Protein AF-A0A941VXF3-F1 (afdb_monomer_lite)

Radius of gyration: 22.19 Å; chains: 1; bounding box: 38×71×53 Å

pLDDT: mean 83.57, std 18.43, range [38.31, 98.75]

Secondary structure (DSSP, 8-state):
-----------------PPPPPP---TT-SSPPP-PPPP-TT-EEEEEEE-STT-TT---GGGTSTT-TTHHHHHHHHHHHHHHHHHHHHHTTEEEEEEEE----S-SS-SS-TTTS-TTSEEEPPP-

Structure (mmCIF, N/CA/C/O backbone):
data_AF-A0A941VXF3-F1
#
_entry.id   AF-A0A941VXF3-F1
#
loop_
_atom_site.group_PDB
_atom_site.id
_atom_site.type_symbol
_atom_site.label_atom_id
_atom_site.label_alt_id
_atom_site.label_comp_id
_atom_site.label_asym_id
_atom_site.label_entity_id
_atom_site.label_seq_id
_atom_site.pdbx_PDB_ins_code
_atom_site.Cartn_x
_atom_site.Cartn_y
_atom_site.Cartn_z
_atom_site.occupancy
_atom_site.B_iso_or_equiv
_atom_site.auth_seq_id
_atom_site.auth_comp_id
_atom_site.auth_asym_id
_atom_site.auth_atom_id
_atom_site.pdbx_PDB_model_num
ATOM 1 N N . MET A 1 1 ? -23.107 -47.149 30.065 1.00 42.12 1 MET A N 1
ATOM 2 C CA . MET A 1 1 ? -22.780 -46.062 29.115 1.00 42.12 1 MET A CA 1
ATOM 3 C C . MET A 1 1 ? -22.105 -44.925 29.876 1.00 42.12 1 MET A C 1
ATOM 5 O O . MET A 1 1 ? -22.397 -44.731 31.049 1.00 42.12 1 MET A O 1
ATOM 9 N N . LEU A 1 2 ? -21.106 -44.314 29.245 1.00 38.31 2 LEU A N 1
ATOM 10 C CA . LEU A 1 2 ? -19.954 -43.607 29.819 1.00 38.31 2 LEU A CA 1
ATOM 11 C C . LEU A 1 2 ? -20.314 -42.257 30.481 1.00 38.31 2 LEU A C 1
ATOM 13 O O . LEU A 1 2 ? -21.049 -41.464 29.902 1.00 38.31 2 LEU A O 1
ATOM 17 N N . ARG A 1 3 ? -19.778 -41.980 31.680 1.00 42.06 3 ARG A N 1
ATOM 18 C CA . ARG A 1 3 ? -19.893 -40.675 32.360 1.00 42.06 3 ARG A CA 1
ATOM 19 C C . ARG A 1 3 ? -18.833 -39.715 31.803 1.00 42.06 3 ARG A C 1
ATOM 21 O O . ARG A 1 3 ? -17.652 -39.909 32.072 1.00 42.06 3 ARG A O 1
ATOM 28 N N . PHE A 1 4 ? -19.243 -38.683 31.067 1.00 40.22 4 PHE A N 1
ATOM 29 C CA . PHE A 1 4 ? -18.358 -37.586 30.660 1.00 40.22 4 PHE A CA 1
ATOM 30 C C . PHE A 1 4 ? -18.108 -36.645 31.847 1.00 40.22 4 PHE A C 1
ATOM 32 O O . PHE A 1 4 ? -19.040 -36.049 32.383 1.00 40.22 4 PHE A O 1
ATOM 39 N N . ARG A 1 5 ? -16.846 -36.511 32.267 1.00 47.00 5 ARG A N 1
ATOM 40 C CA . ARG A 1 5 ? -16.394 -35.418 33.136 1.00 47.00 5 ARG A CA 1
ATOM 41 C C . ARG A 1 5 ? -15.899 -34.287 32.239 1.00 47.00 5 ARG A C 1
ATOM 43 O O . ARG A 1 5 ? -14.883 -34.451 31.573 1.00 47.00 5 ARG A O 1
ATOM 50 N N . ALA A 1 6 ? -16.615 -33.167 32.216 1.00 44.97 6 ALA A N 1
ATOM 51 C CA . ALA A 1 6 ? -16.127 -31.936 31.607 1.00 44.97 6 ALA A CA 1
ATOM 52 C C . ALA A 1 6 ? -15.032 -31.343 32.508 1.00 44.97 6 ALA A C 1
ATOM 54 O O . ALA A 1 6 ? -15.280 -31.021 33.670 1.00 44.97 6 ALA A O 1
ATOM 55 N N . LEU A 1 7 ? -13.813 -31.262 31.981 1.00 43.56 7 LEU A N 1
ATOM 56 C CA . LEU A 1 7 ? -12.693 -30.562 32.597 1.00 43.56 7 LEU A CA 1
ATOM 57 C C . LEU A 1 7 ? -12.780 -29.091 32.173 1.00 43.56 7 LEU A C 1
ATOM 59 O O . LEU A 1 7 ? -12.573 -28.773 31.006 1.00 43.56 7 LEU A O 1
ATOM 63 N N . LEU A 1 8 ? -13.127 -28.208 33.109 1.00 41.28 8 LEU A N 1
ATOM 64 C CA . LEU A 1 8 ? -13.113 -26.763 32.896 1.00 41.28 8 LEU A CA 1
ATOM 65 C C . LEU A 1 8 ? -11.671 -26.269 33.103 1.00 41.28 8 LEU A C 1
ATOM 67 O O . LEU A 1 8 ? -11.167 -26.303 34.225 1.00 41.28 8 LEU A O 1
ATOM 71 N N . ILE A 1 9 ? -10.992 -25.856 32.032 1.00 45.75 9 ILE A N 1
ATOM 72 C CA . ILE A 1 9 ? -9.664 -25.233 32.116 1.00 45.75 9 ILE A CA 1
ATOM 73 C C . ILE A 1 9 ? -9.878 -23.729 32.288 1.00 45.75 9 ILE A C 1
ATOM 75 O O . ILE A 1 9 ? -10.308 -23.044 31.363 1.00 45.75 9 ILE A O 1
ATOM 79 N N . LEU A 1 10 ? -9.616 -23.228 33.494 1.00 43.00 10 LEU A N 1
ATOM 80 C CA . LEU A 1 10 ? -9.625 -21.802 33.805 1.00 43.00 10 LEU A CA 1
ATOM 81 C C . LEU A 1 10 ? -8.247 -21.222 33.458 1.00 43.00 10 LEU A C 1
ATOM 83 O O . LEU A 1 10 ? -7.310 -21.323 34.247 1.00 43.00 10 LEU A O 1
ATOM 87 N N . SER A 1 11 ? -8.113 -20.645 32.266 1.00 45.62 11 SER A N 1
ATOM 88 C CA . SER A 1 11 ? -6.914 -19.900 31.874 1.00 45.62 11 SER A CA 1
ATOM 89 C C . SER A 1 11 ? -6.981 -18.491 32.460 1.00 45.62 11 SER A C 1
ATOM 91 O O . SER A 1 11 ? -7.771 -17.662 32.017 1.00 45.62 11 SER A O 1
ATOM 93 N N . THR A 1 12 ? -6.159 -18.205 33.466 1.00 49.91 12 THR A N 1
ATOM 94 C CA . THR A 1 12 ? -5.936 -16.837 33.945 1.00 49.91 12 THR A CA 1
ATOM 95 C C . THR A 1 12 ? -5.063 -16.089 32.942 1.00 49.91 12 THR A C 1
ATOM 97 O O . THR A 1 12 ? -3.879 -16.396 32.808 1.00 49.91 12 THR A O 1
ATOM 100 N N . VAL A 1 13 ? -5.627 -15.099 32.251 1.00 56.41 13 VAL A N 1
ATOM 101 C CA . VAL A 1 13 ? -4.845 -14.115 31.494 1.00 56.41 13 VAL A CA 1
ATOM 102 C C . VAL A 1 13 ? -4.311 -13.095 32.499 1.00 56.41 13 VAL A C 1
ATOM 104 O O . VAL A 1 13 ? -5.074 -12.316 33.065 1.00 56.41 13 VAL A O 1
ATOM 107 N N . ALA A 1 14 ? -3.009 -13.130 32.775 1.00 54.69 14 ALA A N 1
ATOM 108 C CA . ALA A 1 14 ? -2.354 -12.073 33.532 1.00 54.69 14 ALA A CA 1
ATOM 109 C C . ALA A 1 14 ? -2.252 -10.835 32.631 1.00 54.69 14 ALA A C 1
ATOM 111 O O . ALA A 1 14 ? -1.485 -10.823 31.670 1.00 54.69 14 ALA A O 1
ATOM 112 N N . ALA A 1 15 ? -3.049 -9.807 32.916 1.00 59.78 15 ALA A N 1
ATOM 113 C CA . ALA A 1 15 ? -2.895 -8.509 32.279 1.00 59.78 15 ALA A CA 1
ATOM 114 C C . ALA A 1 15 ? -1.598 -7.861 32.791 1.00 59.78 15 ALA A C 1
ATOM 116 O O . ALA A 1 15 ? -1.512 -7.444 33.947 1.00 59.78 15 ALA A O 1
ATOM 117 N N . CYS A 1 16 ? -0.571 -7.801 31.943 1.00 42.22 16 CYS A N 1
ATOM 118 C CA . CYS A 1 16 ? 0.599 -6.964 32.180 1.00 42.22 16 CYS A CA 1
ATOM 119 C C . CYS A 1 16 ? 0.201 -5.500 31.967 1.00 42.22 16 CYS A C 1
ATOM 121 O O . CYS A 1 16 ? 0.206 -5.011 30.841 1.00 42.22 16 CYS A O 1
ATOM 123 N N . SER A 1 17 ? -0.145 -4.788 33.037 1.00 55.72 17 SER A N 1
ATOM 124 C CA . SER A 1 17 ? -0.298 -3.333 32.980 1.00 55.72 17 SER A CA 1
ATOM 125 C C . SER A 1 17 ? 1.089 -2.691 32.951 1.00 55.72 17 SER A C 1
ATOM 127 O O . SER A 1 17 ? 1.732 -2.546 33.991 1.00 55.72 17 SER A O 1
ATOM 129 N N . ALA A 1 18 ? 1.580 -2.333 31.764 1.00 60.16 18 ALA A N 1
ATOM 130 C CA . ALA A 1 18 ? 2.743 -1.458 31.656 1.00 60.16 18 ALA A CA 1
ATOM 131 C C . ALA A 1 18 ? 2.365 -0.039 32.139 1.00 60.16 18 ALA A C 1
ATOM 133 O O . ALA A 1 18 ? 1.250 0.415 31.865 1.00 60.16 18 ALA A O 1
ATOM 134 N N . PRO A 1 19 ? 3.246 0.671 32.868 1.00 55.69 19 PRO A N 1
ATOM 135 C CA . PRO A 1 19 ? 3.010 2.069 33.217 1.00 55.69 19 PRO A CA 1
ATOM 136 C C . PRO A 1 19 ? 2.955 2.930 31.948 1.00 55.69 19 PRO A C 1
ATOM 138 O O . PRO A 1 19 ? 3.685 2.676 30.989 1.00 55.69 19 PRO A O 1
ATOM 141 N N . ALA A 1 20 ? 2.090 3.948 31.950 1.00 60.59 20 ALA A N 1
ATOM 142 C CA . ALA A 1 20 ? 1.946 4.869 30.827 1.00 60.59 20 ALA A CA 1
ATOM 143 C C . ALA A 1 20 ?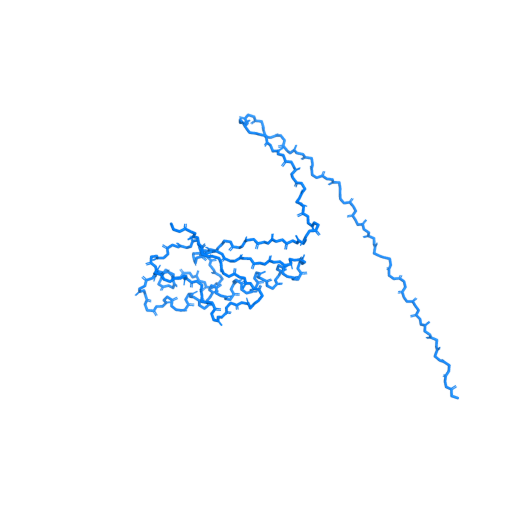 3.300 5.526 30.480 1.00 60.59 20 ALA A C 1
ATOM 145 O O . ALA A 1 20 ? 4.042 5.894 31.400 1.00 60.59 20 ALA A O 1
ATOM 146 N N . PRO A 1 21 ? 3.639 5.684 29.186 1.00 59.62 21 PRO A N 1
ATOM 147 C CA . PRO A 1 21 ? 4.870 6.348 28.783 1.00 59.62 21 PRO A CA 1
ATOM 148 C C . PRO A 1 21 ? 4.878 7.778 29.330 1.00 59.62 21 PRO A C 1
ATOM 150 O O . PRO A 1 21 ? 3.983 8.576 29.058 1.00 59.62 21 PRO A O 1
ATOM 153 N N . GLN A 1 22 ? 5.886 8.100 30.136 1.00 58.31 22 GLN A N 1
ATOM 154 C CA . GLN A 1 22 ? 6.086 9.456 30.630 1.00 58.31 22 GLN A CA 1
ATOM 155 C C . GLN A 1 22 ? 6.549 10.328 29.458 1.00 58.31 22 GLN A C 1
ATOM 157 O O . GLN A 1 22 ? 7.486 9.950 28.753 1.00 58.31 22 GLN A O 1
ATOM 162 N N . ALA A 1 23 ? 5.887 11.468 29.235 1.00 60.53 23 ALA A N 1
ATOM 163 C CA . ALA A 1 23 ? 6.225 12.386 28.150 1.00 60.53 23 ALA A CA 1
ATOM 164 C C . ALA A 1 23 ? 7.722 12.735 28.203 1.00 60.53 23 ALA A C 1
ATOM 166 O O . ALA A 1 23 ? 8.212 13.290 29.189 1.00 60.53 23 ALA A O 1
ATOM 167 N N . ALA A 1 24 ? 8.459 12.360 27.159 1.00 62.09 24 ALA A N 1
ATOM 168 C CA . ALA A 1 24 ? 9.878 12.653 27.059 1.00 62.09 24 ALA A CA 1
ATOM 169 C C . ALA A 1 24 ? 10.056 14.152 26.784 1.00 62.09 24 ALA A C 1
ATOM 171 O O . ALA A 1 24 ? 9.720 14.641 25.709 1.00 62.09 24 ALA A O 1
ATOM 172 N N . THR A 1 25 ? 10.588 14.904 27.744 1.00 59.59 25 THR A N 1
ATOM 173 C CA . THR A 1 25 ? 10.926 16.312 27.517 1.00 59.59 25 THR A CA 1
ATOM 174 C C . THR A 1 25 ? 12.241 16.386 26.745 1.00 59.59 25 THR A C 1
ATOM 176 O O . THR A 1 25 ? 13.311 16.197 27.323 1.00 59.59 25 THR A O 1
ATOM 179 N N . LEU A 1 26 ? 12.188 16.654 25.438 1.00 63.97 26 LEU A N 1
ATOM 180 C CA . LEU A 1 26 ? 13.391 16.980 24.669 1.00 63.97 26 LEU A CA 1
ATOM 181 C C . LEU A 1 26 ? 13.828 18.421 25.006 1.00 63.97 26 LEU A C 1
ATOM 183 O O . LEU A 1 26 ? 13.033 19.348 24.831 1.00 63.97 26 LEU A O 1
ATOM 187 N N . PRO A 1 27 ? 15.060 18.654 25.500 1.00 70.44 27 PRO A N 1
ATOM 188 C CA . PRO A 1 27 ? 15.508 20.000 25.848 1.00 70.44 27 PRO A CA 1
ATOM 189 C C . PRO A 1 27 ? 15.567 20.917 24.618 1.00 70.44 27 PRO A C 1
ATOM 191 O O . PRO A 1 27 ? 16.219 20.591 23.629 1.00 70.44 27 PRO A O 1
ATOM 194 N N . GLY A 1 28 ? 14.938 22.093 24.703 1.00 76.31 28 GLY A N 1
ATOM 195 C CA . GLY A 1 28 ? 15.097 23.174 23.719 1.00 76.31 28 GLY A CA 1
ATOM 196 C C . GLY A 1 28 ? 14.186 23.118 22.487 1.00 76.31 28 GLY A C 1
ATOM 197 O O . GLY A 1 28 ? 14.329 23.962 21.605 1.00 76.31 28 GLY A O 1
ATOM 198 N N . ALA A 1 29 ? 13.242 22.179 22.414 1.00 79.69 29 ALA A N 1
ATOM 199 C CA . ALA A 1 29 ? 12.235 22.175 21.356 1.00 79.69 29 ALA A CA 1
ATOM 200 C C . ALA A 1 29 ? 11.157 23.259 21.607 1.00 79.69 29 ALA A C 1
ATOM 202 O O . ALA A 1 29 ? 10.673 23.374 22.733 1.00 79.69 29 ALA A O 1
ATOM 203 N N . PRO A 1 30 ? 10.723 24.032 20.587 1.00 84.88 30 PRO A N 1
ATOM 204 C CA . PRO A 1 30 ? 9.618 24.994 20.714 1.00 84.88 30 PRO A CA 1
ATOM 205 C C . PRO A 1 30 ? 8.233 24.318 20.766 1.00 84.88 30 PRO A C 1
ATOM 207 O O . PRO A 1 30 ? 7.211 24.994 20.696 1.00 84.88 30 PRO A O 1
ATOM 210 N N . TRP A 1 31 ? 8.195 22.989 20.846 1.00 82.56 31 TRP A N 1
ATOM 211 C CA . TRP A 1 31 ? 6.998 22.161 20.842 1.00 82.56 31 TRP A CA 1
ATOM 212 C C . TRP A 1 31 ? 7.015 21.215 22.043 1.00 82.56 31 TRP A C 1
ATOM 214 O O . TRP A 1 31 ? 8.074 20.774 22.490 1.00 82.56 31 TRP A O 1
ATOM 224 N N . ALA A 1 32 ? 5.829 20.910 22.565 1.00 80.75 32 ALA A N 1
ATOM 225 C CA . ALA A 1 32 ? 5.639 19.937 23.632 1.00 80.75 32 ALA A CA 1
ATOM 226 C C . ALA A 1 32 ? 5.161 18.605 23.039 1.00 80.75 32 ALA A C 1
ATOM 228 O O . ALA A 1 32 ? 4.304 18.599 22.157 1.00 80.75 32 ALA A O 1
ATOM 229 N N . LEU A 1 33 ? 5.698 17.483 23.532 1.00 79.44 33 LEU A N 1
ATOM 230 C CA . LEU A 1 33 ? 5.094 16.171 23.295 1.00 79.44 33 LEU A CA 1
ATOM 231 C C . LEU A 1 33 ? 3.914 16.000 24.236 1.00 79.44 33 LEU A C 1
ATOM 233 O O . LEU A 1 33 ? 4.085 15.993 25.455 1.00 79.44 33 LEU A O 1
ATOM 237 N N . GLU A 1 34 ? 2.736 15.812 23.664 1.00 81.81 34 GLU A N 1
ATOM 238 C CA . GLU A 1 34 ? 1.568 15.366 24.403 1.00 81.81 34 GLU A CA 1
ATOM 239 C C . GLU A 1 34 ? 1.386 13.866 24.177 1.00 81.81 34 GLU A C 1
ATOM 241 O O . GLU A 1 34 ? 1.317 13.393 23.042 1.00 81.81 34 GLU A O 1
ATOM 246 N N . ALA A 1 35 ? 1.334 13.105 25.270 1.00 81.25 35 ALA A N 1
ATOM 247 C CA . ALA A 1 35 ? 0.953 11.705 25.204 1.00 81.25 35 ALA A CA 1
ATOM 248 C C . ALA A 1 35 ? -0.555 11.632 24.938 1.00 81.25 35 ALA A C 1
ATOM 250 O O . ALA A 1 35 ? -1.364 11.786 25.850 1.00 81.25 35 ALA A O 1
ATOM 251 N N . VAL A 1 36 ? -0.927 1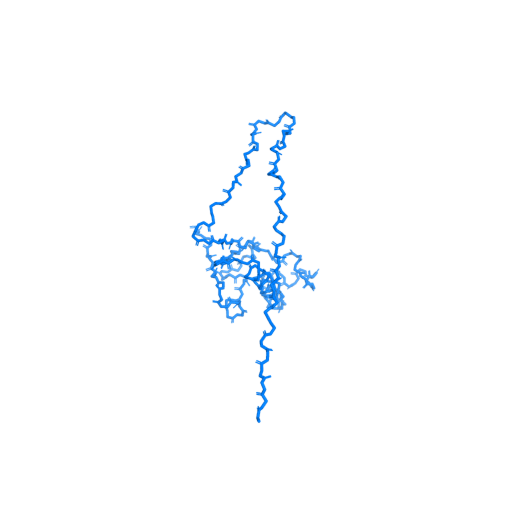1.409 23.682 1.00 81.38 36 VAL A N 1
ATOM 252 C CA . VAL A 1 36 ? -2.321 11.193 23.297 1.00 81.38 36 VAL A CA 1
ATOM 253 C C . VAL A 1 36 ? -2.656 9.721 23.507 1.00 81.38 36 VAL A C 1
ATOM 255 O O . VAL A 1 36 ? -1.971 8.838 22.993 1.00 81.38 36 VAL A O 1
ATOM 258 N N . THR A 1 37 ? -3.719 9.448 24.264 1.00 81.12 37 THR A N 1
ATOM 259 C CA . THR A 1 37 ? -4.341 8.120 24.249 1.00 81.12 37 THR A CA 1
ATOM 260 C C . THR A 1 37 ? -5.322 8.103 23.081 1.00 81.12 37 THR A C 1
ATOM 262 O O . THR A 1 37 ? -6.236 8.928 23.085 1.00 81.12 37 THR A O 1
ATOM 265 N N . PRO A 1 38 ? -5.140 7.241 22.068 1.00 77.00 38 PRO A N 1
ATOM 266 C CA . PRO A 1 38 ? -6.080 7.179 20.960 1.00 77.00 38 PRO A CA 1
ATOM 267 C C . PRO A 1 38 ? -7.452 6.745 21.481 1.00 77.00 38 PRO A C 1
ATOM 269 O O . PRO A 1 38 ? -7.557 5.769 22.230 1.00 77.00 38 PRO A O 1
ATOM 272 N N . ASP A 1 39 ? -8.497 7.473 21.089 1.00 82.38 39 ASP A N 1
ATOM 273 C CA . ASP A 1 39 ? -9.861 7.002 21.291 1.00 82.38 39 ASP A CA 1
ATOM 274 C C . ASP A 1 39 ? -10.083 5.792 20.383 1.00 82.38 39 ASP A C 1
ATOM 276 O O . ASP A 1 39 ? -9.938 5.866 19.165 1.00 82.38 39 ASP A O 1
ATOM 280 N N . THR A 1 40 ? -10.366 4.659 21.010 1.00 85.94 40 THR A N 1
ATOM 281 C CA . THR A 1 40 ? -10.608 3.376 20.346 1.00 85.94 40 THR A CA 1
ATOM 282 C C . THR A 1 40 ? -12.020 2.870 20.630 1.00 85.94 40 THR A C 1
ATOM 284 O O . THR A 1 40 ? -12.322 1.715 20.332 1.00 85.94 40 THR A O 1
ATOM 287 N N . GLY A 1 41 ? -12.898 3.714 21.198 1.00 88.88 41 GLY A N 1
ATOM 288 C CA . GLY A 1 41 ? -14.278 3.359 21.539 1.00 88.88 41 GLY A CA 1
ATOM 289 C C . GLY A 1 41 ? -15.104 2.907 20.333 1.00 88.88 41 GLY A C 1
ATOM 290 O O . GLY A 1 41 ? -15.915 1.991 20.463 1.00 88.88 41 GLY A O 1
ATOM 291 N N . ASP A 1 42 ? -14.816 3.473 19.160 1.00 89.12 42 ASP A N 1
ATOM 292 C CA . ASP A 1 42 ? -15.437 3.114 17.878 1.00 89.12 42 ASP A CA 1
ATOM 293 C C . ASP A 1 42 ? -14.608 2.091 17.067 1.00 89.12 42 ASP A C 1
ATOM 295 O O . ASP A 1 42 ? -14.949 1.762 15.930 1.00 89.12 42 ASP A O 1
ATOM 299 N N . GLY A 1 43 ? -13.523 1.563 17.649 1.00 93.06 43 GLY A N 1
ATOM 300 C CA . GLY A 1 43 ? -12.576 0.648 17.007 1.00 93.06 43 GLY A CA 1
ATOM 301 C C . GLY A 1 43 ? -11.265 1.309 16.567 1.00 93.06 43 GLY A C 1
ATOM 302 O O . GLY A 1 43 ? -11.105 2.529 16.596 1.00 93.06 43 GLY A O 1
ATOM 303 N N . ILE A 1 44 ? -10.285 0.483 16.190 1.00 94.94 44 ILE A N 1
ATOM 304 C CA . ILE A 1 44 ? -8.970 0.947 15.730 1.00 94.94 44 ILE A CA 1
ATOM 305 C C . ILE A 1 44 ? -9.028 1.162 14.218 1.00 94.94 44 ILE A C 1
ATOM 307 O O . ILE A 1 44 ? -9.130 0.208 13.445 1.00 94.94 44 ILE A O 1
ATOM 311 N N . ARG A 1 45 ? -8.918 2.422 13.803 1.00 94.81 45 ARG A N 1
ATOM 312 C CA . ARG A 1 45 ? -8.860 2.823 12.396 1.00 94.81 45 ARG A CA 1
ATOM 313 C C . ARG A 1 45 ? -7.423 3.143 12.012 1.00 94.81 45 ARG A C 1
ATOM 315 O O . ARG A 1 45 ? -6.743 3.862 12.745 1.00 94.81 45 ARG A O 1
ATOM 322 N N . ILE A 1 46 ? -6.959 2.609 10.886 1.00 96.25 46 ILE A N 1
ATOM 323 C CA . ILE A 1 46 ? -5.568 2.755 10.449 1.00 96.25 46 ILE A CA 1
ATOM 324 C C . ILE A 1 46 ? -5.524 3.231 9.004 1.00 96.25 46 ILE A C 1
ATOM 326 O O . ILE A 1 46 ? -6.122 2.622 8.123 1.00 96.25 46 ILE A O 1
ATOM 330 N N . LEU A 1 47 ? -4.760 4.295 8.771 1.00 96.38 47 LEU A N 1
ATOM 331 C CA . LEU A 1 47 ? -4.396 4.761 7.441 1.00 96.38 47 LEU A CA 1
ATOM 332 C C . LEU A 1 47 ? -3.006 4.226 7.085 1.00 96.38 47 LEU A C 1
ATOM 334 O O . LEU A 1 47 ? -2.036 4.490 7.797 1.00 96.38 47 LEU A O 1
ATOM 338 N N . VAL A 1 48 ? -2.907 3.504 5.978 1.00 97.25 48 VAL A N 1
ATOM 339 C CA . VAL A 1 48 ? -1.659 3.018 5.393 1.00 97.25 48 VAL A CA 1
ATOM 340 C C . VAL A 1 48 ? -1.308 3.920 4.217 1.00 97.25 48 VAL A C 1
ATOM 342 O O . VAL A 1 48 ? -1.926 3.848 3.158 1.00 97.25 48 VAL A O 1
ATOM 345 N N . LEU A 1 49 ? -0.311 4.779 4.409 1.00 95.50 49 LEU A N 1
ATOM 346 C CA . LEU A 1 49 ? 0.321 5.527 3.326 1.00 95.50 49 LEU A CA 1
ATOM 347 C C . LEU A 1 49 ? 1.461 4.679 2.764 1.00 95.50 49 LEU A C 1
ATOM 349 O O . LEU A 1 49 ? 2.358 4.306 3.521 1.00 95.50 49 LEU A O 1
ATOM 353 N N . HIS A 1 50 ? 1.425 4.379 1.469 1.00 95.44 50 HIS A N 1
ATOM 354 C CA . HIS A 1 50 ? 2.444 3.548 0.832 1.00 95.44 50 HIS A CA 1
ATOM 355 C C . HIS A 1 50 ? 3.294 4.317 -0.175 1.00 95.44 50 HIS A C 1
ATOM 357 O O . HIS A 1 50 ? 2.906 5.369 -0.677 1.00 95.44 50 HIS A O 1
ATOM 363 N N . ASP A 1 51 ? 4.436 3.718 -0.486 1.00 94.88 51 ASP A N 1
ATOM 364 C CA . ASP A 1 51 ? 5.348 4.096 -1.558 1.00 94.88 51 ASP A CA 1
ATOM 365 C C . ASP A 1 51 ? 5.681 2.835 -2.385 1.00 94.88 51 ASP A C 1
ATOM 367 O O . ASP A 1 51 ? 5.317 1.729 -1.969 1.00 94.88 51 ASP A O 1
ATOM 371 N N . MET A 1 52 ? 6.344 2.971 -3.535 1.00 95.94 52 MET A N 1
ATOM 372 C CA . MET A 1 52 ? 6.876 1.825 -4.286 1.00 95.94 52 MET A CA 1
ATOM 373 C C . MET A 1 52 ? 8.395 1.661 -4.146 1.00 95.94 52 MET A C 1
ATO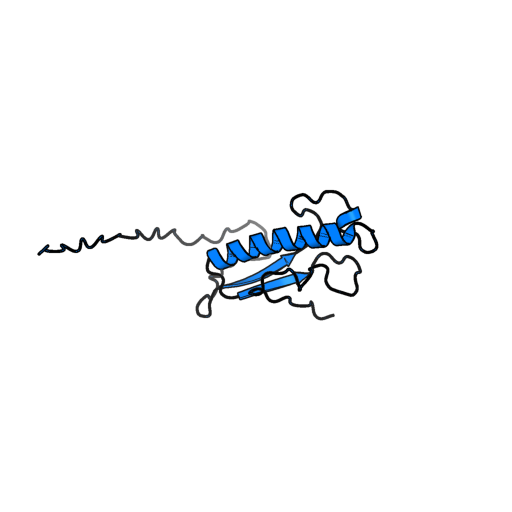M 375 O O . MET A 1 52 ? 8.915 0.555 -4.333 1.00 95.94 52 MET A O 1
ATOM 379 N N . GLU A 1 53 ? 9.130 2.708 -3.766 1.00 93.50 53 GLU A N 1
ATOM 380 C CA . GLU A 1 53 ? 10.531 2.576 -3.382 1.00 93.50 53 GLU A CA 1
ATOM 381 C C . GLU A 1 53 ? 10.668 1.777 -2.074 1.00 93.50 53 GLU A C 1
ATOM 383 O O . GLU A 1 53 ? 10.265 2.214 -0.998 1.00 93.50 53 GLU A O 1
ATOM 388 N N . GLY A 1 54 ? 11.324 0.614 -2.148 1.00 89.00 54 GLY A N 1
ATOM 389 C CA . GLY A 1 54 ? 11.711 -0.166 -0.965 1.00 89.00 54 GLY A CA 1
ATOM 390 C C . GLY A 1 54 ? 10.771 -1.308 -0.579 1.00 89.00 54 GLY A C 1
ATOM 391 O O . GLY A 1 54 ? 10.953 -1.884 0.495 1.00 89.00 54 GLY A O 1
ATOM 392 N N . LEU A 1 55 ? 9.822 -1.668 -1.445 1.00 96.12 55 LEU A N 1
ATOM 393 C CA . LEU A 1 55 ? 9.006 -2.874 -1.287 1.00 96.12 55 LEU A CA 1
ATOM 394 C C . LEU A 1 55 ? 9.863 -4.152 -1.262 1.00 96.12 55 LEU A C 1
ATOM 396 O O . LEU A 1 55 ? 10.962 -4.228 -1.828 1.00 96.12 55 LEU A O 1
ATOM 400 N N . SER A 1 56 ? 9.349 -5.192 -0.613 1.00 96.50 56 SER A N 1
ATOM 401 C CA . SER A 1 56 ? 10.028 -6.478 -0.471 1.00 96.50 56 SER A CA 1
ATOM 402 C C . SER A 1 56 ? 10.292 -7.115 -1.835 1.00 96.50 56 SER A C 1
ATOM 404 O O . SER A 1 56 ? 9.385 -7.393 -2.613 1.00 96.50 56 SER A O 1
ATOM 406 N N . GLY A 1 57 ? 11.567 -7.379 -2.133 1.00 93.44 57 GLY A N 1
ATOM 407 C CA . GLY A 1 57 ? 11.978 -7.942 -3.424 1.00 93.44 57 GLY A CA 1
ATOM 408 C C . GLY A 1 57 ? 12.016 -6.933 -4.577 1.00 93.44 57 GLY A C 1
ATOM 409 O O . GLY A 1 57 ? 12.373 -7.320 -5.689 1.00 93.44 57 GLY A O 1
ATOM 410 N N . GLN A 1 58 ? 11.741 -5.651 -4.321 1.00 94.94 58 GLN A N 1
ATOM 411 C CA . GLN A 1 58 ? 11.770 -4.588 -5.318 1.00 94.94 58 GLN A CA 1
ATOM 412 C C . GLN A 1 58 ? 13.020 -3.713 -5.166 1.00 94.94 58 GLN A C 1
ATOM 414 O O . GLN A 1 58 ? 13.136 -2.899 -4.255 1.00 94.94 58 GLN A O 1
ATOM 419 N N . SER A 1 59 ? 13.988 -3.880 -6.069 1.00 92.50 59 SER A N 1
ATOM 420 C CA . SER A 1 59 ? 15.257 -3.128 -6.049 1.00 92.50 59 SER A CA 1
ATOM 421 C C . SER A 1 59 ? 15.607 -2.447 -7.374 1.00 92.50 59 SER A C 1
ATOM 423 O O . SER A 1 59 ? 16.615 -1.746 -7.460 1.00 92.50 59 SER A O 1
ATOM 425 N N . ASP A 1 60 ? 14.785 -2.639 -8.406 1.00 94.69 60 ASP A N 1
ATOM 426 C CA . ASP A 1 60 ? 15.009 -2.104 -9.746 1.00 94.69 60 ASP A CA 1
ATOM 427 C C . ASP A 1 60 ? 14.022 -0.964 -10.037 1.00 94.69 60 ASP A C 1
ATOM 429 O O . ASP A 1 60 ? 12.814 -1.217 -10.064 1.00 94.69 60 ASP A O 1
ATOM 433 N N . PRO A 1 61 ? 14.488 0.263 -10.327 1.00 93.75 61 PRO A N 1
ATOM 434 C CA . PRO A 1 61 ? 13.614 1.388 -10.656 1.00 93.75 61 PRO A CA 1
ATOM 435 C C . PRO A 1 61 ? 12.679 1.167 -11.843 1.00 93.75 61 PRO A C 1
ATOM 437 O O . PRO A 1 61 ? 11.616 1.781 -11.917 1.00 93.75 61 PRO A O 1
ATOM 440 N N . ALA A 1 62 ? 13.004 0.241 -12.749 1.00 95.31 62 ALA A N 1
ATOM 441 C CA . ALA A 1 62 ? 12.099 -0.143 -13.827 1.00 95.31 62 ALA A CA 1
ATOM 442 C C . ALA A 1 62 ? 10.768 -0.727 -13.317 1.00 95.31 62 ALA A C 1
ATOM 444 O O . ALA A 1 62 ? 9.814 -0.817 -14.084 1.00 95.31 62 ALA A O 1
ATOM 445 N N . THR A 1 63 ? 10.687 -1.142 -12.056 1.00 95.50 63 THR A N 1
ATOM 446 C CA . THR A 1 63 ? 9.463 -1.706 -11.477 1.00 95.50 63 THR A CA 1
ATOM 447 C C . THR A 1 63 ? 8.571 -0.660 -10.809 1.00 95.50 63 THR A C 1
ATOM 449 O O . THR A 1 63 ? 7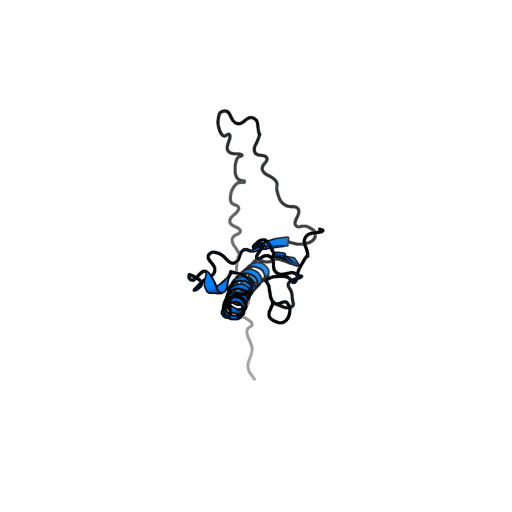.403 -0.941 -10.597 1.00 95.50 63 THR A O 1
ATOM 452 N N . PHE A 1 64 ? 9.066 0.545 -10.516 1.00 94.31 64 PHE A N 1
ATOM 453 C CA . PHE A 1 64 ? 8.268 1.602 -9.877 1.00 94.31 64 PHE A CA 1
ATOM 454 C C . PHE A 1 64 ? 8.166 2.895 -10.697 1.00 94.31 64 PHE A C 1
ATOM 456 O O . PHE A 1 64 ? 7.267 3.690 -10.476 1.00 94.31 64 PHE A O 1
ATOM 463 N N . PHE A 1 65 ? 8.955 3.078 -11.759 1.00 93.25 65 PHE A N 1
ATOM 464 C CA . PHE A 1 65 ? 8.708 4.183 -12.689 1.00 93.25 65 PHE A CA 1
ATOM 465 C C . PHE A 1 65 ? 7.567 3.896 -13.668 1.00 93.25 65 PHE A C 1
ATOM 467 O O . PHE A 1 65 ? 7.652 2.991 -14.508 1.00 93.25 65 PHE A O 1
ATOM 474 N N . PHE A 1 66 ? 6.525 4.728 -13.611 1.00 93.88 66 PHE A N 1
ATOM 475 C CA . PHE A 1 66 ? 5.420 4.682 -14.561 1.00 93.88 66 PHE A CA 1
ATOM 476 C C . PHE A 1 66 ? 5.913 4.834 -16.012 1.00 93.88 66 PHE A C 1
ATOM 478 O O . PHE A 1 66 ? 6.833 5.595 -16.316 1.00 93.88 66 PHE A O 1
ATOM 485 N N . GLY A 1 67 ? 5.307 4.067 -16.923 1.00 93.75 67 GLY A N 1
ATOM 486 C CA . GLY A 1 67 ? 5.714 3.969 -18.330 1.00 93.75 67 GLY A CA 1
ATOM 487 C C . GLY A 1 67 ? 6.791 2.914 -18.614 1.00 93.75 67 GLY A C 1
ATOM 488 O O . GLY A 1 67 ? 7.028 2.580 -19.776 1.00 93.75 67 GLY A O 1
ATOM 489 N N . SER A 1 68 ? 7.411 2.337 -17.583 1.00 95.56 68 SER A N 1
ATOM 490 C CA . SER A 1 68 ? 8.290 1.180 -17.750 1.00 95.56 68 SER A CA 1
ATOM 491 C C . SER A 1 68 ? 7.497 -0.089 -18.113 1.00 95.56 68 SER A C 1
ATOM 493 O O . SER A 1 68 ? 6.449 -0.344 -17.516 1.00 95.56 68 SER A O 1
ATOM 495 N N . PRO A 1 69 ? 8.016 -0.972 -18.993 1.00 96.88 69 PRO A N 1
ATOM 496 C CA . PRO A 1 69 ? 7.403 -2.276 -19.272 1.00 96.88 69 PRO A CA 1
ATOM 497 C C . PRO A 1 69 ? 7.276 -3.192 -18.046 1.00 96.88 69 PRO A C 1
ATOM 499 O O . PRO A 1 69 ? 6.496 -4.139 -18.073 1.00 96.88 69 PRO A O 1
ATOM 502 N N . ARG A 1 70 ? 8.061 -2.932 -16.992 1.00 96.19 70 ARG A N 1
ATOM 503 C CA . ARG A 1 70 ? 8.081 -3.715 -15.748 1.00 96.19 70 ARG A CA 1
ATOM 504 C C . ARG A 1 70 ? 7.290 -3.067 -14.613 1.00 96.19 70 ARG A C 1
ATOM 506 O O . ARG A 1 70 ? 7.276 -3.589 -13.509 1.00 96.19 70 ARG A O 1
ATOM 513 N N . TYR A 1 71 ? 6.602 -1.960 -14.862 1.00 96.19 71 TYR A N 1
ATOM 514 C CA . TYR A 1 71 ? 5.821 -1.289 -13.826 1.00 96.19 71 TYR A CA 1
ATOM 515 C C . TYR A 1 71 ? 4.700 -2.190 -13.263 1.00 96.19 71 TYR A C 1
ATOM 517 O O . TYR A 1 71 ? 4.500 -2.250 -12.055 1.00 96.19 71 TYR A O 1
ATOM 525 N N . ALA A 1 72 ? 4.057 -3.005 -14.110 1.00 95.62 72 ALA A N 1
ATOM 526 C CA . ALA A 1 72 ? 3.048 -3.974 -13.667 1.00 95.62 72 ALA A CA 1
ATOM 527 C C . ALA A 1 72 ? 3.601 -5.038 -12.692 1.00 95.62 72 ALA A C 1
ATOM 529 O O . ALA A 1 72 ? 2.888 -5.451 -11.783 1.00 95.62 72 ALA A O 1
ATOM 530 N N . GLU A 1 73 ? 4.868 -5.444 -12.847 1.00 96.25 73 GLU A N 1
ATOM 531 C CA . GLU A 1 73 ? 5.566 -6.333 -11.901 1.00 96.25 73 GLU A CA 1
ATOM 532 C C . GLU A 1 73 ? 5.685 -5.659 -10.526 1.00 96.25 73 GLU A C 1
ATOM 534 O O . GLU A 1 73 ? 5.398 -6.277 -9.505 1.00 96.25 73 GLU A O 1
ATOM 539 N N . GLY A 1 74 ? 6.034 -4.369 -10.484 1.00 96.69 74 GLY A N 1
ATOM 540 C CA . GLY A 1 74 ? 6.079 -3.623 -9.227 1.00 96.69 74 GLY A CA 1
ATOM 541 C C . GLY A 1 74 ? 4.712 -3.438 -8.579 1.00 96.69 74 GLY A C 1
ATOM 542 O O . GLY A 1 74 ? 4.615 -3.506 -7.360 1.00 96.69 74 GLY A O 1
ATOM 543 N N . GLN A 1 75 ? 3.639 -3.280 -9.359 1.00 96.88 75 GLN A N 1
ATOM 544 C CA . GLN A 1 75 ? 2.280 -3.233 -8.802 1.00 96.88 75 GLN A CA 1
ATOM 545 C C . GLN A 1 75 ? 1.883 -4.557 -8.126 1.00 96.88 75 GLN A C 1
ATOM 547 O O . GLN A 1 75 ? 1.155 -4.545 -7.135 1.00 96.88 75 GLN A O 1
ATOM 552 N N . GLU A 1 76 ? 2.360 -5.700 -8.629 1.00 97.31 76 GLU A N 1
ATOM 553 C CA . GLU A 1 76 ? 2.148 -7.002 -7.980 1.00 97.31 76 GLU A CA 1
ATOM 554 C C . GLU A 1 76 ? 2.910 -7.100 -6.650 1.00 97.31 76 GLU A C 1
ATOM 556 O O . GLU A 1 76 ? 2.343 -7.559 -5.656 1.00 97.31 76 GLU A O 1
ATOM 561 N N . LEU A 1 77 ? 4.156 -6.615 -6.609 1.00 97.81 77 LEU A N 1
ATOM 562 C CA . LEU A 1 77 ? 4.959 -6.548 -5.380 1.00 97.81 77 LEU A CA 1
ATOM 563 C C . LEU A 1 77 ? 4.327 -5.612 -4.340 1.00 97.81 77 LEU A C 1
ATOM 565 O O . LEU A 1 77 ? 4.177 -5.996 -3.181 1.00 97.81 77 LEU A O 1
ATOM 569 N N . LEU A 1 78 ? 3.880 -4.429 -4.772 1.00 97.75 78 LEU A N 1
ATOM 570 C CA . LEU A 1 78 ? 3.185 -3.446 -3.940 1.00 97.75 78 LEU A CA 1
ATOM 571 C C . LEU A 1 78 ? 1.965 -4.054 -3.251 1.00 97.75 78 LEU A C 1
ATOM 573 O O . LEU A 1 78 ? 1.798 -3.923 -2.039 1.00 97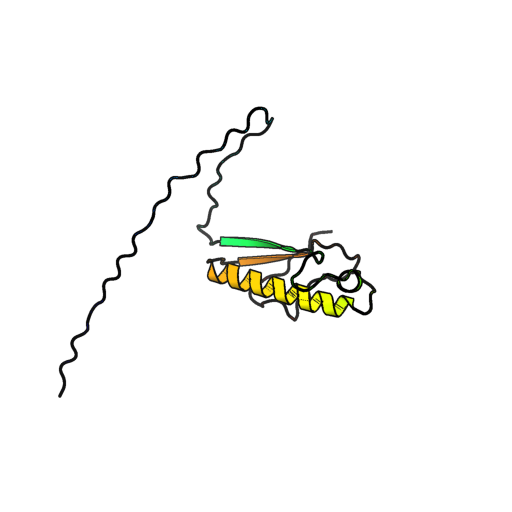.75 78 LEU A O 1
ATOM 577 N N . VAL A 1 79 ? 1.114 -4.743 -4.013 1.00 98.06 79 VAL A N 1
ATOM 578 C CA . VAL A 1 79 ? -0.072 -5.390 -3.446 1.00 98.06 79 VAL A CA 1
ATOM 579 C C . VAL A 1 79 ? 0.311 -6.522 -2.491 1.00 98.06 79 VAL A C 1
ATOM 581 O O . VAL A 1 79 ? -0.351 -6.697 -1.470 1.00 98.06 79 VAL A O 1
ATOM 584 N N . GLY A 1 80 ? 1.369 -7.279 -2.789 1.00 98.12 80 GLY A N 1
ATOM 585 C CA . GLY A 1 80 ? 1.870 -8.329 -1.902 1.00 98.12 80 GLY A CA 1
ATOM 586 C C . GLY A 1 80 ? 2.226 -7.798 -0.512 1.00 98.12 80 GLY A C 1
ATOM 587 O O . GLY A 1 80 ? 1.723 -8.311 0.491 1.00 98.12 80 GLY A O 1
ATOM 588 N N . ASP A 1 81 ? 3.023 -6.732 -0.459 1.00 98.25 81 ASP A N 1
ATOM 589 C CA . ASP A 1 81 ? 3.416 -6.089 0.798 1.00 98.25 81 ASP A CA 1
ATOM 590 C C . ASP A 1 81 ? 2.224 -5.438 1.506 1.00 98.25 81 ASP A C 1
ATOM 592 O O . ASP A 1 81 ? 2.039 -5.634 2.710 1.00 98.25 81 ASP A O 1
ATOM 596 N N . LEU A 1 82 ? 1.365 -4.723 0.771 1.00 98.25 82 LEU A N 1
ATOM 597 C CA . LEU A 1 82 ? 0.159 -4.122 1.342 1.00 98.25 82 LEU A CA 1
ATOM 598 C C . LEU A 1 82 ? -0.759 -5.173 1.962 1.00 98.25 82 LEU A C 1
ATOM 600 O O . LEU A 1 82 ? -1.204 -4.994 3.092 1.00 98.25 82 LEU A O 1
ATOM 604 N N . ASN A 1 83 ? -1.019 -6.283 1.273 1.00 98.69 83 ASN A N 1
ATOM 605 C CA . ASN A 1 83 ? -1.890 -7.337 1.788 1.00 98.69 83 ASN A CA 1
ATOM 606 C C . ASN A 1 83 ? -1.295 -8.009 3.033 1.00 98.69 83 ASN A C 1
ATOM 608 O O . ASN A 1 83 ? -2.042 -8.306 3.964 1.00 98.69 83 ASN A O 1
ATOM 612 N N . ALA A 1 84 ? 0.029 -8.185 3.099 1.00 98.69 84 ALA A N 1
ATOM 613 C CA . ALA A 1 84 ? 0.698 -8.686 4.301 1.00 98.69 84 ALA A CA 1
ATOM 614 C C . ALA A 1 84 ? 0.566 -7.707 5.485 1.00 98.69 84 ALA A C 1
ATOM 616 O O . ALA A 1 84 ? 0.278 -8.121 6.611 1.00 98.69 84 ALA A O 1
ATOM 617 N N . VAL A 1 85 ? 0.716 -6.400 5.236 1.00 98.50 85 VAL A N 1
ATOM 618 C CA . VAL A 1 85 ? 0.482 -5.357 6.248 1.00 98.50 85 VAL A CA 1
ATOM 619 C C . VAL A 1 85 ? -0.972 -5.385 6.714 1.00 98.50 85 VAL A C 1
ATOM 621 O O . VAL A 1 85 ? -1.223 -5.486 7.912 1.00 98.50 85 VAL A O 1
ATOM 624 N N . ILE A 1 86 ? -1.929 -5.349 5.787 1.00 98.69 86 ILE A N 1
ATOM 625 C CA . ILE A 1 86 ? -3.369 -5.342 6.074 1.00 98.69 86 ILE A CA 1
ATOM 626 C C . ILE A 1 86 ? -3.774 -6.577 6.888 1.00 98.69 86 ILE A C 1
ATOM 628 O O . ILE A 1 86 ? -4.500 -6.445 7.876 1.00 98.69 86 ILE A O 1
ATOM 632 N N . GLU A 1 87 ? -3.279 -7.765 6.530 1.00 98.75 87 GLU A N 1
ATOM 633 C CA . GLU A 1 87 ? -3.500 -8.989 7.305 1.00 98.75 87 GLU A CA 1
ATOM 634 C C . GLU A 1 87 ? -3.038 -8.811 8.756 1.00 98.75 87 GLU A C 1
ATOM 636 O O . GLU A 1 87 ? -3.815 -9.049 9.686 1.00 98.75 87 GLU A O 1
ATOM 641 N N . GLY A 1 88 ? -1.803 -8.336 8.947 1.00 98.69 88 GLY A N 1
ATOM 642 C CA . GLY A 1 88 ? -1.234 -8.080 10.265 1.00 98.69 88 GLY A CA 1
ATOM 643 C C . GLY A 1 88 ? -2.028 -7.050 11.071 1.00 98.69 88 GLY A C 1
ATOM 644 O O . GLY A 1 88 ? -2.259 -7.251 12.263 1.00 98.69 88 GLY A O 1
ATOM 645 N N . LEU A 1 89 ? -2.503 -5.979 10.429 1.00 98.38 89 LEU A N 1
ATOM 646 C CA . LEU A 1 89 ? -3.316 -4.944 11.072 1.00 98.38 89 LEU A CA 1
ATOM 647 C C . LEU A 1 89 ? -4.650 -5.502 11.577 1.00 98.38 89 LEU A C 1
ATOM 649 O O . LEU A 1 89 ? -5.009 -5.288 12.738 1.00 98.38 89 LEU A O 1
ATOM 653 N N . TYR A 1 90 ? -5.365 -6.266 10.747 1.00 98.44 90 TYR A N 1
ATOM 654 C CA . TYR A 1 90 ? -6.615 -6.905 11.164 1.00 98.44 90 TYR A CA 1
ATOM 655 C C . TYR A 1 90 ? -6.389 -7.966 12.246 1.00 98.44 90 TYR A C 1
ATOM 657 O O . TYR A 1 90 ? -7.166 -8.040 13.197 1.00 98.44 90 TYR A O 1
ATOM 665 N N . ALA A 1 91 ? -5.311 -8.751 12.158 1.00 98.31 91 ALA A N 1
ATOM 666 C CA . ALA A 1 91 ? -4.924 -9.678 13.223 1.00 98.31 91 ALA A CA 1
ATOM 667 C C . ALA A 1 91 ? -4.596 -8.944 14.540 1.00 98.31 91 ALA A C 1
ATOM 669 O O . ALA A 1 91 ? -4.841 -9.475 15.624 1.00 98.31 91 ALA A O 1
ATOM 670 N N . GLY A 1 92 ? -4.092 -7.711 14.445 1.00 96.00 92 GLY A N 1
ATOM 671 C CA . GLY A 1 92 ? -3.818 -6.806 15.561 1.00 96.00 92 GLY A CA 1
ATOM 672 C C . GLY A 1 92 ? -5.039 -6.069 16.124 1.00 96.00 92 GLY A C 1
ATOM 673 O O . GLY A 1 92 ? -4.888 -5.320 17.087 1.00 96.00 92 GLY A O 1
ATOM 674 N N . GLY A 1 93 ? -6.239 -6.279 15.570 1.00 96.06 93 GLY A N 1
ATOM 675 C CA . GLY A 1 93 ? -7.480 -5.677 16.066 1.00 96.06 93 GLY A CA 1
ATOM 676 C C . GLY A 1 93 ? -7.906 -4.385 15.368 1.00 96.06 93 GLY A C 1
ATOM 677 O O . GLY A 1 93 ? -8.800 -3.705 15.874 1.00 96.06 93 GLY A O 1
ATOM 678 N N . ALA A 1 94 ? -7.313 -4.043 14.218 1.00 97.12 94 ALA A N 1
ATOM 679 C CA . ALA A 1 94 ? -7.862 -2.997 13.360 1.00 97.12 94 ALA A CA 1
ATOM 680 C C . ALA A 1 94 ? -9.304 -3.344 12.956 1.00 97.12 94 ALA A C 1
ATOM 682 O O . ALA A 1 94 ? -9.613 -4.484 12.604 1.00 97.12 94 ALA A O 1
ATOM 683 N N . THR A 1 95 ? -10.189 -2.357 13.005 1.00 97.19 95 THR A N 1
ATOM 684 C CA . THR A 1 95 ? -11.575 -2.465 12.536 1.00 97.19 95 THR A CA 1
ATOM 685 C C . THR A 1 95 ? -11.755 -1.833 11.162 1.00 97.19 95 THR A C 1
ATOM 687 O O . THR A 1 95 ? -12.668 -2.211 10.434 1.00 97.19 95 THR A O 1
ATOM 690 N N . GLU A 1 96 ? -10.859 -0.924 10.781 1.00 97.12 96 GLU A N 1
ATOM 691 C CA . GLU A 1 96 ? -10.854 -0.252 9.487 1.00 97.12 96 GLU A CA 1
ATOM 692 C C . GLU A 1 96 ? -9.415 -0.021 9.026 1.00 97.12 96 GLU A C 1
ATOM 694 O O . GLU A 1 96 ? -8.568 0.418 9.811 1.00 97.12 96 GLU A O 1
ATOM 699 N N . VAL A 1 97 ? -9.152 -0.319 7.754 1.00 98.12 97 VAL A N 1
ATOM 700 C CA . VAL A 1 97 ? -7.871 -0.047 7.107 1.00 98.12 97 VAL A CA 1
ATOM 701 C C . VAL A 1 97 ? -8.127 0.714 5.814 1.00 98.12 97 VAL A C 1
ATOM 703 O O . VAL A 1 97 ? -8.797 0.221 4.904 1.00 98.12 97 VAL A O 1
ATOM 706 N N . GLU A 1 98 ? -7.583 1.918 5.741 1.00 97.25 98 GLU A N 1
ATOM 707 C CA . GLU A 1 98 ? -7.599 2.765 4.556 1.00 97.25 98 GLU A CA 1
ATOM 708 C C . GLU A 1 98 ? -6.207 2.777 3.927 1.00 97.25 98 GLU A C 1
ATOM 710 O O . GLU A 1 98 ? -5.207 2.816 4.639 1.00 97.25 98 GLU A O 1
ATOM 715 N N . VAL A 1 99 ? -6.127 2.747 2.600 1.00 97.25 99 VAL A N 1
ATOM 716 C CA . VAL A 1 99 ? -4.861 2.753 1.856 1.00 97.25 99 VAL A CA 1
ATOM 717 C C . VAL A 1 99 ? -4.799 4.000 0.989 1.00 97.25 99 VAL A C 1
ATOM 719 O O . VAL A 1 99 ? -5.721 4.255 0.213 1.00 97.25 99 VAL A O 1
ATOM 722 N N . VAL A 1 100 ? -3.711 4.756 1.114 1.00 94.94 100 VAL A N 1
ATOM 723 C CA . VAL A 1 100 ? -3.452 5.975 0.345 1.00 94.94 100 VAL A CA 1
ATOM 724 C C . VAL A 1 100 ? -2.152 5.825 -0.422 1.00 94.94 100 VAL A C 1
ATOM 726 O O . VAL A 1 100 ? -1.126 5.421 0.128 1.00 94.94 100 VAL A O 1
ATOM 729 N N . ASP A 1 101 ? -2.219 6.209 -1.689 1.00 93.56 101 ASP A N 1
ATOM 730 C CA . ASP A 1 101 ? -1.072 6.262 -2.578 1.00 93.56 101 ASP A CA 1
ATOM 731 C C . ASP A 1 101 ? -0.203 7.493 -2.289 1.00 93.56 101 ASP A C 1
ATOM 733 O O . ASP A 1 101 ? -0.676 8.635 -2.336 1.00 93.56 101 ASP A O 1
ATOM 737 N N . GLY A 1 102 ? 1.063 7.248 -1.949 1.00 92.75 102 GLY A N 1
ATOM 738 C CA . GLY A 1 102 ? 2.077 8.261 -1.685 1.00 92.75 102 GLY A CA 1
ATOM 739 C C . GLY A 1 102 ? 3.262 8.244 -2.651 1.00 92.75 102 GLY A C 1
ATOM 740 O O . GLY A 1 102 ? 4.133 9.100 -2.495 1.00 92.75 102 GLY A O 1
ATOM 741 N N . HIS A 1 103 ? 3.303 7.329 -3.627 1.00 92.94 103 HIS A N 1
ATOM 742 C CA . HIS A 1 103 ? 4.483 7.121 -4.473 1.00 92.94 103 HIS A CA 1
ATOM 743 C C . HIS A 1 103 ? 4.657 8.234 -5.513 1.00 92.94 103 HIS A C 1
ATOM 745 O O . HIS A 1 103 ? 5.754 8.749 -5.736 1.00 92.94 103 HIS A O 1
ATOM 751 N N . GLY A 1 104 ? 3.549 8.694 -6.101 1.00 87.44 104 GLY A N 1
ATOM 752 C CA . GLY A 1 104 ? 3.577 9.832 -7.018 1.00 87.44 104 GLY A CA 1
ATOM 753 C C . GLY A 1 104 ? 4.271 9.512 -8.342 1.00 87.44 104 GLY A C 1
ATOM 754 O O . GLY A 1 104 ? 4.988 10.353 -8.887 1.00 87.44 104 GLY A O 1
ATOM 755 N N . SER A 1 105 ? 4.020 8.323 -8.890 1.00 87.69 105 SER A N 1
ATOM 756 C CA . SER A 1 105 ? 4.627 7.827 -10.134 1.00 87.69 105 SER A CA 1
ATOM 757 C C . SER A 1 105 ? 4.350 8.683 -11.384 1.00 87.69 105 SER A C 1
ATOM 759 O O . SER A 1 105 ? 5.001 8.517 -12.418 1.00 87.69 105 SER A O 1
ATOM 761 N N . GLY A 1 106 ? 3.363 9.584 -11.319 1.00 85.25 106 GLY A N 1
ATOM 762 C CA . GLY A 1 106 ? 2.824 10.308 -12.472 1.00 85.25 106 GLY A CA 1
ATOM 763 C C . GLY A 1 106 ? 1.793 9.506 -13.275 1.00 85.25 106 GLY A C 1
ATOM 764 O O . GLY A 1 106 ? 1.332 9.985 -14.313 1.00 85.25 106 GLY A O 1
ATOM 765 N N . ASN A 1 107 ? 1.421 8.310 -12.808 1.00 86.31 107 ASN A N 1
ATOM 766 C CA . ASN A 1 107 ? 0.253 7.582 -13.285 1.00 86.31 107 ASN A CA 1
ATOM 767 C C . ASN A 1 107 ? -1.028 8.386 -12.987 1.00 86.31 107 ASN A C 1
ATOM 769 O O . ASN A 1 107 ? -1.150 9.031 -11.947 1.00 86.31 107 ASN A O 1
ATOM 773 N N . ALA A 1 108 ? -1.970 8.387 -13.932 1.00 87.00 108 ALA A N 1
ATOM 774 C CA . ALA A 1 108 ? -3.268 9.039 -13.751 1.00 87.00 108 ALA A CA 1
ATOM 775 C C . ALA A 1 108 ? -4.214 8.203 -12.876 1.00 87.00 108 ALA A C 1
ATOM 777 O O . ALA A 1 108 ? -5.112 8.748 -12.239 1.00 87.00 108 ALA A O 1
ATOM 778 N N . GLU A 1 109 ? -3.999 6.889 -12.859 1.00 89.00 109 GLU A N 1
ATOM 779 C CA . GLU A 1 109 ? -4.666 5.955 -11.963 1.00 89.00 109 GLU A CA 1
ATOM 780 C C . GLU A 1 109 ? -3.768 5.675 -10.752 1.00 89.00 109 GLU A C 1
ATOM 782 O O . GLU A 1 109 ? -2.550 5.845 -10.846 1.00 89.00 109 GLU A O 1
ATOM 787 N N . PRO A 1 110 ? -4.326 5.206 -9.629 1.00 90.69 110 PRO A N 1
ATOM 788 C CA . PRO A 1 110 ? -3.508 4.829 -8.487 1.00 90.69 110 PRO A CA 1
ATOM 789 C C . PRO A 1 110 ? -2.511 3.708 -8.800 1.00 90.69 110 PRO A C 1
ATOM 791 O O . PRO A 1 110 ? -2.805 2.784 -9.566 1.00 90.69 110 PRO A O 1
ATOM 794 N N . ASP A 1 111 ? -1.360 3.750 -8.138 1.00 94.44 111 ASP A N 1
ATOM 795 C CA . ASP A 1 111 ? -0.288 2.772 -8.277 1.00 94.44 111 ASP A CA 1
ATOM 796 C C . ASP A 1 111 ? -0.702 1.402 -7.715 1.00 94.44 111 ASP A C 1
ATOM 798 O O . ASP A 1 111 ? -0.366 0.357 -8.281 1.00 94.44 111 ASP A O 1
ATOM 802 N N . VAL A 1 112 ? -1.513 1.386 -6.651 1.00 94.81 112 VAL A N 1
ATOM 803 C CA . VAL A 1 112 ? -2.084 0.152 -6.101 1.00 94.81 112 VAL A CA 1
ATOM 804 C C . VAL A 1 112 ? -3.252 -0.365 -6.946 1.00 94.81 112 VAL A C 1
ATOM 806 O O . VAL A 1 112 ? -4.264 0.302 -7.174 1.00 94.81 112 VAL A O 1
ATOM 809 N N . ARG A 1 113 ? -3.137 -1.626 -7.362 1.00 93.62 113 ARG A N 1
ATOM 810 C CA . ARG A 1 113 ? -4.171 -2.357 -8.096 1.00 93.62 113 ARG A CA 1
ATOM 811 C C . ARG A 1 113 ? -5.310 -2.806 -7.184 1.00 93.62 113 ARG A C 1
ATOM 813 O O . ARG A 1 113 ? -5.210 -3.808 -6.475 1.00 93.62 113 ARG A O 1
ATOM 820 N N . ARG A 1 114 ? -6.430 -2.083 -7.244 1.00 92.62 114 ARG A N 1
ATOM 821 C CA . ARG A 1 114 ? -7.623 -2.340 -6.420 1.00 92.62 114 ARG A CA 1
ATOM 822 C C . ARG A 1 114 ? -8.229 -3.735 -6.606 1.00 92.62 114 ARG A C 1
ATOM 824 O O . ARG A 1 114 ? -8.836 -4.251 -5.677 1.00 92.62 114 ARG A O 1
ATOM 831 N N . ASP A 1 115 ? -8.079 -4.344 -7.780 1.00 94.81 115 ASP A N 1
ATOM 832 C CA . ASP A 1 115 ? -8.565 -5.700 -8.070 1.00 94.81 115 ASP A CA 1
ATOM 833 C C . ASP A 1 115 ? -7.821 -6.795 -7.290 1.00 94.81 115 ASP A C 1
ATOM 835 O O . ASP A 1 115 ? -8.355 -7.893 -7.129 1.00 94.81 115 ASP A O 1
ATOM 839 N N . LEU A 1 116 ? -6.611 -6.502 -6.808 1.00 96.62 116 LEU A N 1
ATOM 840 C CA . LEU A 1 116 ? -5.773 -7.442 -6.063 1.00 96.62 116 LEU A CA 1
ATOM 841 C C . LEU A 1 116 ? -5.650 -7.114 -4.565 1.00 96.62 116 LEU A C 1
ATOM 843 O O . LEU A 1 116 ? -5.152 -7.942 -3.796 1.00 96.62 116 LEU A O 1
ATOM 847 N N . LEU A 1 117 ? -6.057 -5.913 -4.153 1.00 97.75 117 LEU A N 1
ATOM 848 C CA . LEU A 1 117 ? -5.997 -5.470 -2.762 1.00 97.75 117 LEU A CA 1
ATOM 849 C C . LEU A 1 117 ? -6.961 -6.287 -1.885 1.00 97.75 117 LEU A C 1
ATOM 851 O O . LEU A 1 117 ? -8.038 -6.680 -2.337 1.00 97.75 117 LEU A O 1
ATOM 855 N N . ASP A 1 118 ? -6.591 -6.525 -0.624 1.00 98.31 118 ASP A N 1
ATOM 856 C CA . ASP A 1 118 ? -7.467 -7.161 0.363 1.00 98.31 118 ASP A CA 1
ATOM 857 C C . ASP A 1 118 ? -8.838 -6.454 0.385 1.00 98.31 118 ASP A C 1
ATOM 859 O O . ASP A 1 118 ? -8.899 -5.243 0.617 1.00 98.31 118 ASP A O 1
ATOM 863 N N . PRO A 1 119 ? -9.953 -7.179 0.169 1.00 97.75 119 PRO A N 1
ATOM 864 C CA . PRO A 1 119 ? -11.275 -6.573 0.011 1.00 97.75 119 PRO A CA 1
ATOM 865 C C . PRO A 1 119 ? -11.806 -5.905 1.285 1.00 97.75 119 PRO A C 1
ATOM 867 O O . PRO A 1 119 ? -12.832 -5.228 1.230 1.00 97.75 119 PRO A O 1
ATOM 870 N N . ARG A 1 120 ? -11.158 -6.120 2.437 1.00 98.12 120 ARG A N 1
ATOM 871 C CA . ARG A 1 120 ? -11.480 -5.430 3.691 1.00 98.12 120 ARG A CA 1
ATOM 872 C C . ARG A 1 120 ? -10.916 -4.008 3.725 1.00 98.12 120 ARG A C 1
ATOM 874 O O . ARG A 1 120 ? -11.475 -3.172 4.429 1.00 98.12 120 ARG A O 1
ATOM 881 N N . ALA A 1 121 ? -9.842 -3.736 2.983 1.00 97.62 121 ALA A N 1
ATOM 882 C CA . ALA A 1 121 ? -9.230 -2.418 2.928 1.00 97.62 121 ALA A CA 1
ATOM 883 C C . ALA A 1 121 ? -9.951 -1.503 1.930 1.00 97.62 121 ALA A C 1
ATOM 885 O O . ALA A 1 121 ? -10.385 -1.924 0.855 1.00 97.62 121 ALA A O 1
ATOM 886 N N . THR A 1 122 ? -10.043 -0.220 2.274 1.00 96.00 122 THR A N 1
ATOM 887 C CA . THR A 1 122 ? -10.608 0.804 1.391 1.00 96.00 122 THR A CA 1
ATOM 888 C C . THR A 1 122 ? -9.495 1.666 0.825 1.00 96.00 122 THR A C 1
ATOM 890 O O . THR A 1 122 ? -8.738 2.287 1.562 1.00 96.00 122 THR A O 1
ATOM 893 N N . GLN A 1 123 ? -9.403 1.737 -0.497 1.00 93.00 123 GLN A N 1
ATOM 894 C CA . GLN A 1 123 ? -8.519 2.695 -1.141 1.00 93.00 123 GLN A CA 1
ATOM 895 C C . GLN A 1 123 ? -9.133 4.094 -1.075 1.00 93.00 123 GLN A C 1
ATOM 897 O O . GLN A 1 123 ? -10.243 4.311 -1.570 1.00 93.00 123 GLN A O 1
ATOM 902 N N . VAL A 1 124 ? -8.397 5.030 -0.488 1.00 91.69 124 VAL A N 1
ATOM 903 C CA . VAL A 1 124 ? -8.778 6.436 -0.380 1.00 91.69 124 VAL A CA 1
ATOM 904 C C . VAL A 1 124 ? -7.902 7.232 -1.335 1.00 91.69 124 VAL A C 1
ATOM 906 O O . VAL A 1 124 ? -6.676 7.134 -1.317 1.00 91.69 124 VAL A O 1
ATOM 909 N N . LEU A 1 125 ? -8.541 8.009 -2.204 1.00 80.88 125 LEU A N 1
ATOM 910 C CA . LEU A 1 125 ? -7.830 8.919 -3.090 1.00 80.88 125 LEU A CA 1
ATOM 911 C C . LEU A 1 125 ? -7.512 10.195 -2.320 1.00 80.88 125 LEU A C 1
ATOM 913 O O . LEU A 1 125 ? -8.346 10.702 -1.572 1.00 80.88 125 LEU A O 1
ATOM 917 N N . ARG A 1 126 ? -6.304 10.722 -2.507 1.00 67.69 126 ARG A N 1
ATOM 918 C CA . ARG A 1 126 ? -5.978 12.057 -2.019 1.00 67.69 126 ARG A CA 1
ATOM 919 C C . ARG A 1 126 ? -6.784 13.060 -2.843 1.00 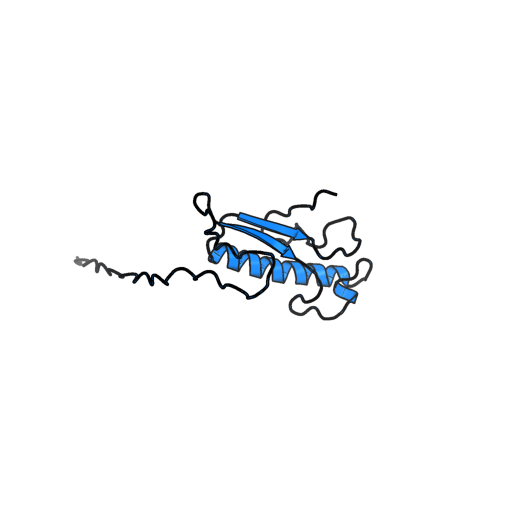67.69 126 ARG A C 1
ATOM 921 O O . ARG A 1 126 ? -6.628 13.091 -4.061 1.00 67.69 126 ARG A O 1
ATOM 928 N N . ASP A 1 127 ? -7.629 13.851 -2.185 1.00 56.41 127 ASP A N 1
ATOM 929 C CA . ASP A 1 127 ? -8.337 14.956 -2.835 1.00 56.41 127 ASP A CA 1
ATOM 930 C C . ASP A 1 127 ? -7.309 15.855 -3.550 1.00 56.41 127 ASP A C 1
ATOM 932 O O . ASP A 1 127 ? -6.352 16.334 -2.929 1.00 56.41 127 ASP A O 1
ATOM 936 N N . SER A 1 128 ? -7.474 16.000 -4.867 1.00 47.72 128 SER A N 1
ATOM 937 C CA . SER A 1 128 ? -6.642 16.821 -5.758 1.00 47.72 128 SER A CA 1
ATOM 938 C C . SER A 1 128 ? -6.907 18.311 -5.592 1.00 47.72 128 SER A C 1
ATOM 940 O O . SER A 1 128 ? -8.109 18.668 -5.619 1.00 47.72 128 SER A O 1
#

Sequence (128 aa):
MLRFRALLILSTVAACSAPAPQAATLPGAPWALEAVTPDTGDGIRILVLHDMEGLSGQSDPATFFFGSPRYAEGQELLVGDLNAVIEGLYAGGATEVEVVDGHGSGNAEPDVRRDLLDPRATQVLRDS

Foldseek 3Di:
DDDDDDDDDDDDDPDPDDPDDDFDDDPPDPDGDDDDDDPQVVHAADEAEDALPPQDPDDDVLCCAPPRPNVVVSLVSRQVRQQVVVVVCVVVGGPAYEYEYDHPNVDPDGSHDPVSHDPRYHYDYDDD